Protein AF-A0AA40T3M1-F1 (afdb_monomer)

Organism: NCBI:txid2593771

Solvent-accessible surface area (backbone atoms only — not comparable to full-atom values): 4791 Å² total; per-residue (Å²): 133,85,85,82,77,69,79,53,72,63,26,56,51,31,56,48,17,61,78,52,72,36,52,26,65,54,40,12,66,75,64,71,43,58,40,71,59,35,33,36,41,33,32,87,90,59,9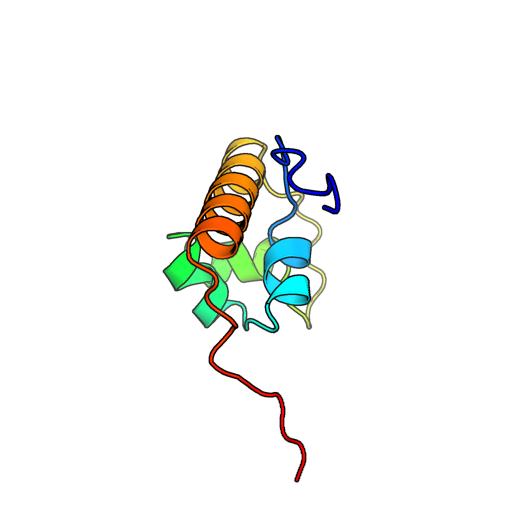6,42,96,46,81,68,52,68,72,54,15,30,47,32,14,53,51,50,55,50,38,62,73,67,70,61,70,59,92,66,75,75,73,95,118

Sequence (81 aa):
MTPNTKMIEELDPLVFCQIWGLTYEEGSKYLKIGSRTLAAYACQGKVTHREPSSRVKTLAAMRHNQWLKEGRKPDKLFGLT

Secondary structure (DSSP, 8-state):
--------S---HHHHHHHHT--HHHHHHHHT--HHHHHHH-SSSS---PPPPHHHHHHHHHHHHHHHHTTPPPS------

Foldseek 3Di:
DDPPLPQDQFAQLLNLCVVQVHQLVRSCVQLVHDSVVSVLSDDDDDDNPDHDDRVSRRSSSVSVSVCVVVVDHNPDPPDPD

pLDDT: mean 70.52, std 15.87, range [33.22, 87.0]

Nearest PDB structures (foldseek):
  6ugl-assembly1_A  TM=7.906E-01  e=1.140E+00  Vibrio cholerae O1 str. 2010EL-1786
  7t5u-assembly1_A  TM=5.920E-01  e=2.382E+00  Escherichia coli
  7dwm-assembly1_B  TM=3.987E-01  e=2.864E+00  Hapunavirus VP882

Radius of gyration: 12.9 Å; Cα contacts (8 Å, |Δi|>4): 96; chains: 1; bounding box: 36×19×37 Å

Structure (mmCIF, N/CA/C/O backbone):
data_AF-A0AA40T3M1-F1
#
_entry.id   AF-A0AA40T3M1-F1
#
loop_
_atom_site.group_PDB
_atom_site.id
_atom_site.type_symbol
_atom_site.label_atom_id
_atom_site.label_alt_id
_atom_site.label_comp_id
_atom_site.label_asym_id
_atom_site.label_entity_id
_atom_site.label_seq_id
_atom_site.pdbx_PDB_ins_code
_atom_site.Cartn_x
_atom_site.Cartn_y
_atom_site.Cartn_z
_atom_site.occupancy
_atom_site.B_iso_or_equiv
_atom_site.auth_seq_id
_atom_site.auth_comp_id
_atom_site.auth_asym_id
_atom_site.auth_atom_id
_atom_site.pdbx_PDB_model_num
ATOM 1 N N . MET A 1 1 ? -12.368 -11.481 22.872 1.00 34.19 1 MET A N 1
ATOM 2 C CA . MET A 1 1 ? -12.128 -10.469 21.818 1.00 34.19 1 MET A CA 1
ATOM 3 C C . MET A 1 1 ? -10.835 -10.847 21.110 1.00 34.19 1 MET A C 1
ATOM 5 O O . MET A 1 1 ? -9.838 -11.056 21.784 1.00 34.19 1 MET A O 1
ATOM 9 N N . THR A 1 2 ? -10.883 -11.100 19.803 1.00 38.53 2 THR A N 1
ATOM 10 C CA . THR A 1 2 ? -9.802 -11.741 19.026 1.00 38.53 2 THR A CA 1
ATOM 11 C C . THR A 1 2 ? -8.526 -10.883 18.957 1.00 38.53 2 THR A C 1
ATOM 13 O O . THR A 1 2 ? -8.626 -9.718 18.578 1.00 38.53 2 THR A O 1
ATOM 16 N N . PRO A 1 3 ? -7.329 -11.428 19.252 1.00 38.84 3 PRO A N 1
ATOM 17 C CA . PRO A 1 3 ? -6.090 -10.659 19.419 1.00 38.84 3 PRO A CA 1
ATOM 18 C C . PRO A 1 3 ? -5.287 -10.481 18.114 1.00 38.84 3 PRO A C 1
ATOM 20 O O . PRO A 1 3 ? -4.060 -10.456 18.135 1.00 38.84 3 PRO A O 1
ATOM 23 N N . ASN A 1 4 ? -5.947 -10.362 16.961 1.00 43.28 4 ASN A N 1
ATOM 24 C CA . ASN A 1 4 ? -5.258 -10.327 15.662 1.00 43.28 4 ASN A CA 1
ATOM 25 C C . ASN A 1 4 ? -4.965 -8.911 15.154 1.00 43.28 4 ASN A C 1
ATOM 27 O O . ASN A 1 4 ? -4.978 -8.666 13.954 1.00 43.28 4 ASN A O 1
ATOM 31 N N . THR A 1 5 ? -4.631 -7.988 16.054 1.00 49.16 5 THR A N 1
ATOM 32 C CA . THR A 1 5 ? -3.969 -6.733 15.669 1.00 49.16 5 THR A CA 1
ATOM 33 C C . THR A 1 5 ? -2.489 -6.827 16.017 1.00 49.16 5 THR A C 1
ATOM 35 O O . THR A 1 5 ? -1.938 -5.962 16.695 1.00 49.16 5 THR A O 1
ATOM 38 N N . LYS A 1 6 ? -1.822 -7.907 15.585 1.00 54.22 6 LYS A N 1
ATOM 39 C CA . LYS A 1 6 ? -0.361 -7.873 15.497 1.00 54.22 6 LYS A CA 1
ATOM 40 C C . LYS A 1 6 ? -0.044 -6.779 14.490 1.00 54.22 6 LYS A C 1
ATOM 42 O O . LYS A 1 6 ? -0.391 -6.912 13.321 1.00 54.22 6 LYS A O 1
ATOM 47 N N . MET A 1 7 ? 0.539 -5.680 14.966 1.00 56.75 7 MET A N 1
ATOM 48 C CA . MET A 1 7 ? 1.126 -4.675 14.093 1.00 56.75 7 MET A CA 1
ATOM 49 C C . MET A 1 7 ? 2.088 -5.405 13.168 1.00 56.75 7 MET A C 1
ATOM 51 O O . MET A 1 7 ? 3.120 -5.902 13.607 1.00 56.75 7 MET A O 1
ATOM 55 N N . ILE A 1 8 ? 1.701 -5.541 11.907 1.00 64.69 8 ILE A N 1
ATOM 56 C CA . ILE A 1 8 ? 2.574 -6.128 10.906 1.00 64.69 8 ILE A CA 1
ATOM 57 C C . ILE A 1 8 ? 3.725 -5.130 10.725 1.00 64.69 8 ILE A C 1
ATOM 59 O O . ILE A 1 8 ? 3.470 -3.968 10.407 1.00 64.69 8 ILE A O 1
ATOM 63 N N . GLU A 1 9 ? 4.958 -5.545 1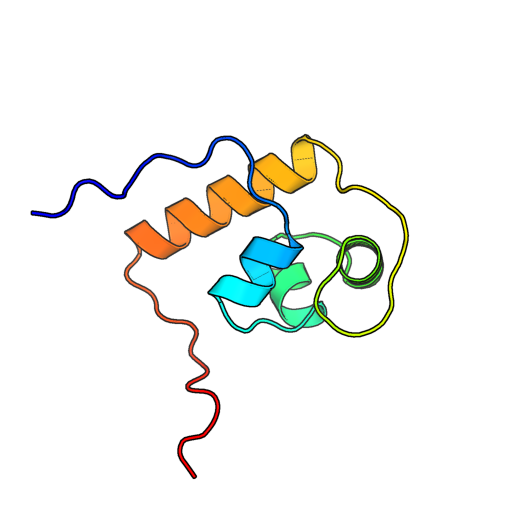1.017 1.00 68.25 9 GLU A N 1
ATOM 64 C CA . GLU A 1 9 ? 6.150 -4.688 10.894 1.00 68.25 9 GLU A CA 1
ATOM 65 C C . GLU A 1 9 ? 6.541 -4.496 9.420 1.00 68.25 9 GLU A C 1
ATOM 67 O O . GLU A 1 9 ? 6.892 -3.393 8.997 1.00 68.25 9 GLU A O 1
ATOM 72 N N . GLU A 1 10 ? 6.371 -5.547 8.612 1.00 79.31 10 GLU A N 1
ATOM 73 C CA . GLU A 1 10 ? 6.556 -5.532 7.162 1.00 79.31 10 GLU A CA 1
ATOM 74 C C . GLU A 1 10 ? 5.431 -6.300 6.461 1.00 79.31 10 GLU A C 1
ATOM 76 O O . GLU A 1 10 ? 5.137 -7.445 6.802 1.00 79.31 10 GLU A O 1
ATOM 81 N N . LEU A 1 11 ? 4.801 -5.675 5.464 1.00 81.00 11 LEU A N 1
ATOM 82 C CA . LEU A 1 11 ? 3.728 -6.270 4.672 1.00 81.00 11 LEU A CA 1
ATOM 83 C C . LEU A 1 11 ? 4.063 -6.118 3.196 1.00 81.00 11 LEU A C 1
ATOM 85 O O . LEU A 1 11 ? 4.336 -5.015 2.734 1.00 81.00 11 LEU A O 1
ATOM 89 N N . ASP A 1 12 ? 4.012 -7.207 2.441 1.00 84.25 12 ASP A N 1
ATOM 90 C CA . ASP A 1 12 ? 4.210 -7.120 1.001 1.00 84.25 12 ASP A CA 1
ATOM 91 C C . ASP A 1 12 ? 3.081 -6.282 0.347 1.00 84.25 12 ASP A C 1
ATOM 93 O O . ASP A 1 12 ? 1.905 -6.489 0.668 1.00 84.25 12 ASP A O 1
ATOM 97 N N . PRO A 1 13 ? 3.380 -5.328 -0.555 1.00 81.44 13 PRO A N 1
ATOM 98 C CA . PRO A 1 13 ? 2.360 -4.545 -1.248 1.00 81.44 13 PRO A CA 1
ATOM 99 C C . PRO A 1 13 ? 1.373 -5.389 -2.061 1.00 81.44 13 PRO A C 1
ATOM 101 O O . PRO A 1 13 ? 0.212 -4.995 -2.173 1.00 81.44 13 PRO A O 1
ATOM 104 N N . LEU A 1 14 ? 1.791 -6.549 -2.577 1.00 80.25 14 LEU A N 1
ATOM 105 C CA . LEU A 1 14 ? 0.886 -7.503 -3.213 1.00 80.25 14 LEU A CA 1
ATOM 106 C C . LEU A 1 14 ? -0.117 -8.042 -2.220 1.00 80.25 14 LEU A C 1
ATOM 108 O O . LEU A 1 14 ? -1.310 -8.062 -2.506 1.00 80.25 14 LEU A O 1
ATOM 112 N N . VAL A 1 15 ? 0.364 -8.446 -1.048 1.00 79.75 15 VAL A N 1
ATOM 113 C CA . VAL A 1 15 ? -0.498 -8.943 0.022 1.00 79.75 15 VAL A CA 1
ATOM 114 C C . VAL A 1 15 ? -1.455 -7.835 0.460 1.00 79.75 15 VAL A C 1
ATOM 116 O O . VAL A 1 15 ? -2.645 -8.093 0.611 1.00 79.75 15 VAL A O 1
ATOM 119 N N . PHE A 1 16 ? -0.993 -6.584 0.562 1.00 82.81 16 PHE A N 1
ATOM 120 C CA . PHE A 1 16 ? -1.872 -5.435 0.796 1.00 82.81 16 PHE A CA 1
ATOM 121 C C . PHE A 1 16 ? -2.963 -5.313 -0.282 1.00 82.81 16 PHE A C 1
ATOM 123 O O . PHE A 1 16 ? -4.144 -5.258 0.052 1.00 82.81 16 PHE A O 1
ATOM 130 N N . CYS A 1 17 ? -2.596 -5.312 -1.566 1.00 80.06 17 CYS A N 1
ATOM 131 C CA . CYS A 1 17 ? -3.561 -5.260 -2.666 1.00 80.06 17 CYS A CA 1
ATOM 132 C C . CYS A 1 17 ? -4.541 -6.441 -2.646 1.00 80.06 17 CYS A C 1
ATOM 134 O O . CYS A 1 17 ? -5.727 -6.239 -2.874 1.00 80.06 17 CYS A O 1
ATOM 136 N N . GLN A 1 18 ? -4.074 -7.658 -2.360 1.00 78.81 18 GLN A N 1
ATOM 137 C CA . GLN A 1 18 ? -4.898 -8.869 -2.330 1.00 78.81 18 GLN A CA 1
ATOM 138 C C . GLN A 1 18 ? -5.887 -8.868 -1.167 1.00 78.81 18 GLN A C 1
ATOM 140 O O . GLN A 1 18 ? -7.061 -9.155 -1.381 1.00 78.81 18 GLN A O 1
ATOM 145 N N . ILE A 1 19 ? -5.438 -8.506 0.041 1.00 79.19 19 ILE A N 1
ATOM 146 C CA . ILE A 1 19 ? -6.306 -8.405 1.224 1.00 79.19 19 ILE A CA 1
ATOM 147 C C . ILE A 1 19 ? -7.467 -7.443 0.957 1.00 79.19 19 ILE A C 1
ATOM 149 O O . ILE A 1 19 ? -8.592 -7.688 1.388 1.00 79.19 19 ILE A O 1
ATOM 153 N N . TRP A 1 20 ? -7.189 -6.352 0.245 1.00 78.56 20 TRP A N 1
ATOM 154 C CA . TRP A 1 20 ? -8.143 -5.270 0.033 1.00 78.56 20 TRP A CA 1
ATOM 155 C C . TRP A 1 20 ? -8.795 -5.263 -1.357 1.00 78.56 20 TRP A C 1
ATOM 157 O O . TRP A 1 20 ? -9.571 -4.357 -1.651 1.00 78.56 20 TRP A O 1
ATOM 167 N N . GLY A 1 21 ? -8.495 -6.245 -2.213 1.00 78.31 21 GLY A N 1
ATOM 168 C CA . GLY A 1 21 ? -9.023 -6.326 -3.578 1.00 78.31 21 GLY A CA 1
ATOM 169 C C . GLY A 1 21 ? -8.695 -5.106 -4.455 1.00 78.31 21 GLY A C 1
ATOM 170 O O . GLY A 1 21 ? -9.519 -4.670 -5.254 1.00 78.31 21 GLY A O 1
ATOM 171 N N . LEU A 1 22 ? -7.516 -4.507 -4.292 1.00 80.00 22 LEU A N 1
ATOM 172 C CA . LEU A 1 22 ? -7.128 -3.291 -5.010 1.00 80.00 22 LEU A CA 1
ATOM 173 C C . LEU A 1 22 ? -6.405 -3.595 -6.324 1.00 80.00 22 LEU A C 1
ATOM 175 O O . LEU A 1 22 ? -5.547 -4.480 -6.380 1.00 80.00 22 LEU A O 1
ATOM 179 N N . THR A 1 23 ? -6.670 -2.790 -7.360 1.00 80.94 23 THR A N 1
ATOM 180 C CA . THR A 1 23 ? -5.785 -2.741 -8.539 1.00 80.94 23 THR A CA 1
ATOM 181 C C . THR A 1 23 ? -4.462 -2.047 -8.198 1.00 80.94 23 THR A C 1
ATOM 183 O O . THR A 1 23 ? -4.346 -1.365 -7.174 1.00 80.94 23 THR A O 1
ATOM 186 N N . TYR A 1 24 ? -3.447 -2.161 -9.065 1.00 76.44 24 TYR A N 1
ATOM 187 C CA . TYR A 1 24 ? -2.185 -1.451 -8.840 1.00 76.44 24 TYR A CA 1
ATOM 188 C C . TYR A 1 24 ? -2.375 0.072 -8.881 1.00 76.44 24 TYR A C 1
ATOM 190 O O . TYR A 1 24 ? -1.699 0.782 -8.148 1.00 76.44 24 TYR A O 1
ATOM 198 N N . GLU A 1 25 ? -3.294 0.621 -9.678 1.00 82.88 25 GLU A N 1
ATOM 199 C CA . GLU A 1 25 ? -3.581 2.059 -9.657 1.00 82.88 25 GLU A CA 1
ATOM 200 C C . GLU A 1 25 ? -4.197 2.484 -8.329 1.00 82.88 25 GLU A C 1
ATOM 202 O O . GLU A 1 25 ? -3.848 3.536 -7.792 1.00 82.88 25 GLU A O 1
ATOM 207 N N . GLU A 1 26 ? -5.085 1.670 -7.773 1.00 85.00 26 GLU A N 1
ATOM 208 C CA . GLU A 1 26 ? -5.719 1.953 -6.490 1.00 85.00 26 GLU A CA 1
ATOM 209 C C . GLU A 1 26 ? -4.697 1.856 -5.364 1.00 85.00 26 GLU A C 1
ATOM 211 O O . GLU A 1 26 ? -4.467 2.840 -4.657 1.00 85.00 26 GLU A O 1
ATOM 216 N N . GLY A 1 27 ? -3.986 0.730 -5.275 1.00 82.31 27 GLY A N 1
ATOM 217 C CA . GLY A 1 27 ? -2.893 0.544 -4.326 1.00 82.31 27 GLY A CA 1
ATOM 218 C C . GLY A 1 27 ? -1.843 1.655 -4.427 1.00 82.31 27 GLY A C 1
ATOM 219 O O . GLY A 1 27 ? -1.350 2.125 -3.404 1.00 82.31 27 GLY A O 1
ATOM 220 N N . SER A 1 28 ? -1.552 2.154 -5.635 1.00 84.81 28 SER A N 1
ATOM 221 C CA . SER A 1 28 ? -0.570 3.226 -5.852 1.00 84.81 28 SER A CA 1
ATOM 222 C C . SER A 1 28 ? -0.985 4.535 -5.185 1.00 84.81 28 SER A C 1
ATOM 224 O O . SER A 1 28 ? -0.168 5.196 -4.539 1.00 84.81 28 SER A O 1
ATOM 226 N N . LYS A 1 29 ? -2.279 4.871 -5.250 1.00 85.75 29 LYS A N 1
ATOM 227 C CA . LYS A 1 29 ? -2.850 6.053 -4.598 1.00 85.75 29 LYS A CA 1
ATOM 228 C C . LYS A 1 29 ? -2.807 5.908 -3.077 1.00 85.75 29 LYS A C 1
ATOM 230 O O . LYS A 1 29 ? -2.402 6.845 -2.391 1.00 85.75 29 LYS A O 1
ATOM 235 N N . TYR A 1 30 ? -3.158 4.732 -2.555 1.00 82.12 30 TYR A N 1
ATOM 236 C CA . TYR A 1 30 ? -3.163 4.463 -1.111 1.00 82.12 30 TYR A CA 1
ATOM 237 C C . TYR A 1 30 ? -1.760 4.456 -0.502 1.00 82.12 30 TYR A C 1
ATOM 239 O O . TYR A 1 30 ? -1.501 5.106 0.516 1.00 82.12 30 TYR A O 1
ATOM 247 N N . LEU A 1 31 ? -0.839 3.737 -1.140 1.00 81.81 31 LEU A N 1
ATOM 248 C CA . LEU A 1 31 ? 0.539 3.618 -0.685 1.00 81.81 31 LEU A CA 1
ATOM 249 C C . LEU A 1 31 ? 1.373 4.851 -1.046 1.00 81.81 31 LEU A C 1
ATOM 251 O O . LEU A 1 31 ? 2.481 4.984 -0.547 1.00 81.81 31 LEU A O 1
ATOM 255 N N . LYS A 1 32 ? 0.855 5.777 -1.865 1.00 85.06 32 LYS A N 1
ATOM 256 C CA . LYS A 1 32 ? 1.601 6.928 -2.404 1.00 85.06 32 LYS A CA 1
ATOM 257 C C . LYS A 1 32 ? 2.893 6.494 -3.113 1.00 85.06 32 LYS A C 1
ATOM 259 O O . LYS A 1 32 ? 3.946 7.109 -2.957 1.00 85.06 32 LYS A O 1
ATOM 264 N N . ILE A 1 33 ? 2.801 5.415 -3.885 1.00 81.88 33 ILE A N 1
ATOM 265 C CA . ILE A 1 33 ? 3.876 4.851 -4.715 1.00 81.88 33 ILE A CA 1
ATOM 266 C C . ILE A 1 33 ? 3.445 5.009 -6.173 1.00 81.88 33 ILE A C 1
ATOM 268 O O . ILE A 1 33 ? 2.258 4.965 -6.456 1.00 81.88 33 ILE A O 1
ATOM 272 N N . GLY A 1 34 ? 4.366 5.201 -7.120 1.00 82.69 34 GLY A N 1
ATOM 273 C CA . GLY A 1 34 ? 4.000 5.260 -8.541 1.00 82.69 34 GLY A CA 1
ATOM 274 C C . GLY A 1 34 ? 3.347 3.956 -9.017 1.00 82.69 34 GLY A C 1
ATOM 275 O O . GLY A 1 34 ? 3.837 2.874 -8.703 1.00 82.69 34 GLY A O 1
ATOM 276 N N . SER A 1 35 ? 2.279 4.037 -9.814 1.00 78.25 35 SER A N 1
ATOM 277 C CA . SER A 1 35 ? 1.537 2.863 -10.308 1.00 78.25 35 SER A CA 1
ATOM 278 C C . SER A 1 35 ? 2.414 1.862 -11.061 1.00 78.25 35 SER A C 1
ATOM 280 O O . SER A 1 35 ? 2.292 0.665 -10.837 1.00 78.25 35 S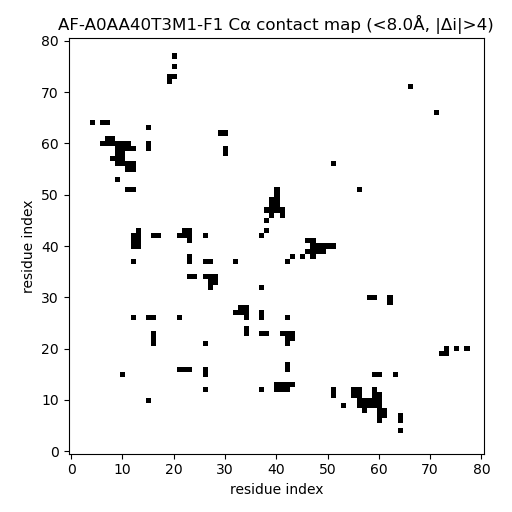ER A O 1
ATOM 282 N N . ARG A 1 36 ? 3.371 2.338 -11.872 1.00 76.06 36 ARG A N 1
ATOM 283 C CA . ARG A 1 36 ? 4.376 1.488 -12.541 1.00 76.06 36 ARG A CA 1
ATOM 284 C C . ARG A 1 36 ? 5.278 0.752 -11.553 1.00 76.06 36 ARG A C 1
ATOM 286 O O . ARG A 1 36 ? 5.601 -0.408 -11.765 1.00 76.06 36 ARG A O 1
ATOM 293 N N . THR A 1 37 ? 5.682 1.430 -10.483 1.00 76.38 37 THR A N 1
ATOM 294 C CA . THR A 1 37 ? 6.514 0.856 -9.423 1.00 76.38 37 THR A CA 1
ATOM 295 C C . THR A 1 37 ? 5.729 -0.178 -8.626 1.00 76.38 37 THR A C 1
ATOM 297 O O . THR A 1 37 ? 6.255 -1.242 -8.333 1.00 76.38 37 THR A O 1
ATOM 300 N N . LEU A 1 38 ? 4.456 0.089 -8.326 1.00 77.44 38 LEU A N 1
ATOM 301 C CA . LEU A 1 38 ? 3.613 -0.868 -7.619 1.00 77.44 38 LEU A CA 1
ATOM 302 C C . LEU A 1 38 ? 3.251 -2.075 -8.491 1.00 77.44 38 LEU A C 1
ATOM 304 O O . LEU A 1 38 ? 3.321 -3.2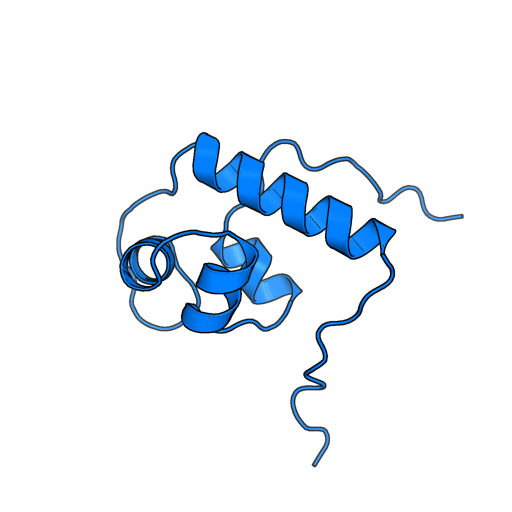01 -8.018 1.00 77.44 38 LEU A O 1
ATOM 308 N N . ALA A 1 39 ? 2.962 -1.861 -9.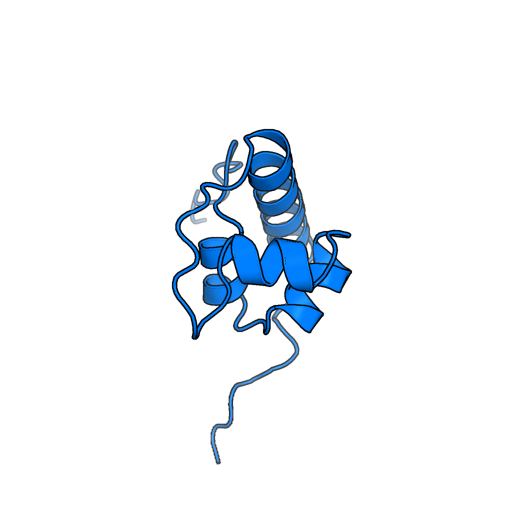776 1.00 73.56 39 ALA A N 1
ATOM 309 C CA . ALA A 1 39 ? 2.821 -2.9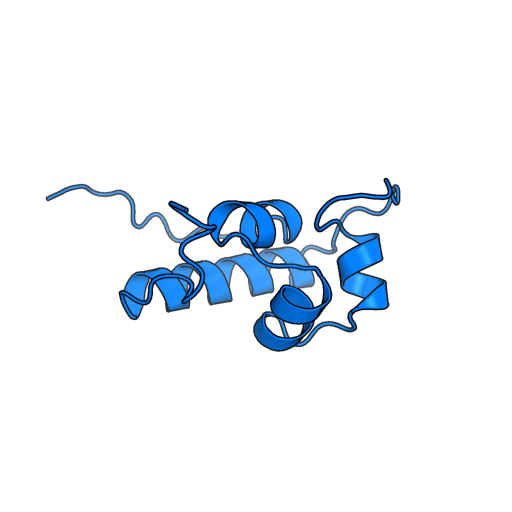39 -10.749 1.00 73.56 39 ALA A CA 1
ATOM 310 C C . ALA A 1 39 ? 4.107 -3.778 -10.834 1.00 73.56 39 ALA A C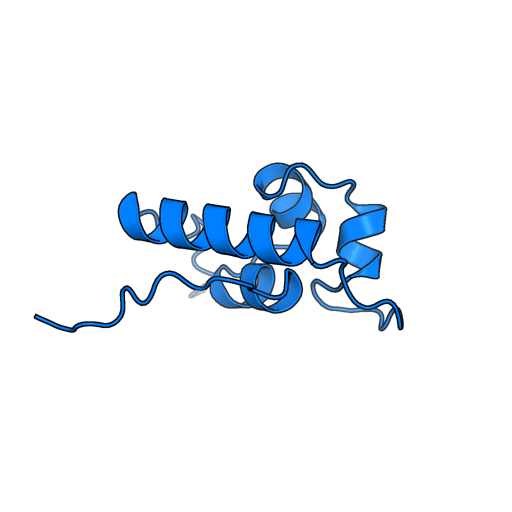 1
ATOM 312 O O . ALA A 1 39 ? 4.022 -4.999 -10.900 1.00 73.56 39 ALA A O 1
ATOM 313 N N . ALA A 1 40 ? 5.281 -3.136 -10.737 1.00 68.75 40 ALA A N 1
ATOM 314 C CA . ALA A 1 40 ? 6.571 -3.819 -10.686 1.00 68.75 40 ALA A CA 1
ATOM 315 C C . ALA A 1 40 ? 6.791 -4.647 -9.396 1.00 68.75 40 ALA A C 1
ATOM 317 O O . ALA A 1 40 ? 7.598 -5.576 -9.404 1.00 68.75 40 ALA A O 1
ATOM 318 N N . TYR A 1 41 ? 6.090 -4.318 -8.307 1.00 68.06 41 TYR A N 1
ATOM 319 C CA . TYR A 1 41 ? 6.137 -5.022 -7.016 1.00 68.06 41 TYR A CA 1
ATOM 320 C C . TYR A 1 41 ? 4.953 -5.960 -6.772 1.00 68.06 41 TYR A C 1
ATOM 322 O O . TYR A 1 41 ? 4.947 -6.643 -5.758 1.00 68.06 41 TYR A O 1
ATOM 330 N N . ALA A 1 42 ? 4.022 -6.023 -7.729 1.00 61.19 42 ALA A N 1
ATOM 331 C CA . ALA A 1 42 ? 2.854 -6.886 -7.798 1.00 61.19 42 ALA A CA 1
ATOM 332 C C . ALA A 1 42 ? 1.541 -6.353 -7.194 1.00 61.19 42 ALA A C 1
ATOM 334 O O . ALA A 1 42 ? 1.325 -6.344 -5.993 1.00 61.19 42 ALA A O 1
ATOM 335 N N . CYS A 1 43 ? 0.580 -6.083 -8.080 1.00 57.41 43 CYS A N 1
ATOM 336 C CA . CYS A 1 43 ? -0.846 -6.325 -7.848 1.00 57.41 43 CYS A CA 1
ATOM 337 C C . CYS A 1 43 ? -1.373 -6.943 -9.159 1.00 57.41 43 CYS A C 1
ATOM 339 O O . CYS A 1 43 ? -1.388 -6.260 -10.174 1.00 57.41 43 CYS A O 1
ATOM 341 N N . GLN A 1 44 ? -1.641 -8.258 -9.137 1.00 52.41 44 GLN A N 1
ATOM 342 C CA . GLN A 1 44 ? -2.137 -9.145 -10.213 1.00 52.41 44 GLN A CA 1
ATOM 343 C C . GLN A 1 44 ? -1.777 -8.818 -11.684 1.00 52.41 44 GLN A C 1
ATOM 345 O O . GLN A 1 44 ? -2.287 -7.879 -12.283 1.00 52.41 44 GLN A O 1
ATOM 350 N N . GLY A 1 45 ? -1.025 -9.721 -12.331 1.00 50.06 45 GLY A N 1
ATOM 351 C CA . GLY A 1 45 ? -1.165 -9.946 -13.780 1.00 50.06 45 GLY A CA 1
ATOM 352 C C . GLY A 1 45 ? 0.120 -10.039 -14.600 1.00 50.06 45 GLY A C 1
ATOM 353 O O . GLY A 1 45 ? 0.127 -10.730 -15.613 1.00 50.06 45 GLY A O 1
ATOM 354 N N . LYS A 1 46 ? 1.230 -9.429 -14.178 1.00 48.94 46 LYS A N 1
ATOM 355 C CA . LYS A 1 46 ? 2.531 -9.640 -14.830 1.00 48.94 46 LYS A CA 1
ATOM 356 C C . LYS A 1 46 ? 3.627 -9.698 -13.785 1.00 48.94 46 LYS A C 1
ATOM 358 O O . LYS A 1 46 ? 3.911 -8.710 -13.124 1.00 48.94 46 LYS A O 1
ATOM 363 N N . VAL A 1 47 ? 4.201 -10.889 -13.643 1.00 51.22 47 VAL A N 1
ATOM 364 C CA . VAL A 1 47 ? 5.356 -11.174 -12.795 1.00 51.22 47 VAL A CA 1
ATOM 365 C C . VAL A 1 47 ? 6.472 -10.213 -13.172 1.00 51.22 47 VAL A C 1
ATOM 367 O O . VAL A 1 47 ? 7.074 -10.307 -14.238 1.00 51.22 47 VAL A O 1
ATOM 370 N N . THR A 1 48 ? 6.751 -9.273 -12.294 1.00 54.28 4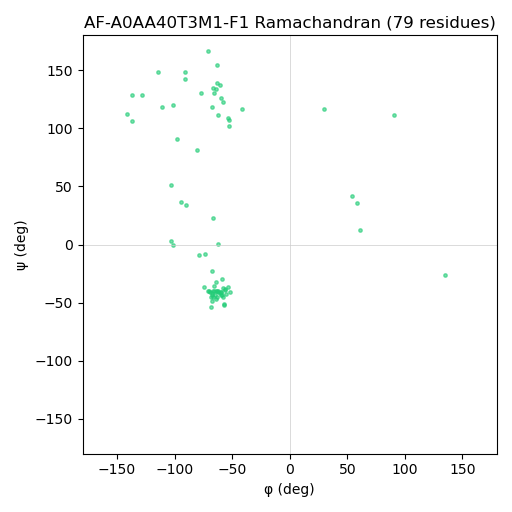8 THR A N 1
ATOM 371 C CA . THR A 1 48 ? 7.988 -8.510 -12.320 1.00 54.28 48 THR A CA 1
ATOM 372 C C . THR A 1 48 ? 8.784 -8.949 -11.107 1.00 54.28 48 THR A C 1
ATOM 374 O O . THR A 1 48 ? 8.342 -8.823 -9.972 1.00 54.28 48 THR A O 1
ATOM 377 N N . HIS A 1 49 ? 9.960 -9.510 -11.379 1.00 56.25 49 HIS A N 1
ATOM 378 C CA . HIS A 1 49 ? 10.875 -10.184 -10.452 1.00 56.25 49 HIS A CA 1
ATOM 379 C C . HIS A 1 49 ? 11.526 -9.272 -9.392 1.00 56.25 49 HIS A C 1
ATOM 381 O O . HIS A 1 49 ? 12.626 -9.563 -8.927 1.00 56.25 49 HIS A O 1
ATOM 387 N N . ARG A 1 50 ? 10.932 -8.122 -9.055 1.00 66.69 50 ARG A N 1
ATOM 388 C CA . ARG A 1 50 ? 11.538 -7.180 -8.112 1.00 66.69 50 ARG A CA 1
ATOM 389 C C . ARG A 1 50 ? 10.880 -7.320 -6.758 1.00 66.69 50 ARG A C 1
ATOM 391 O O . ARG A 1 50 ? 9.690 -7.069 -6.619 1.00 66.69 50 ARG A O 1
ATOM 398 N N . GLU A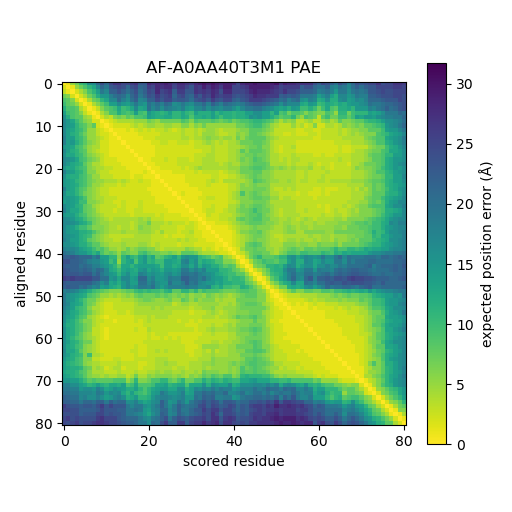 1 51 ? 11.684 -7.661 -5.761 1.00 74.94 51 GLU A N 1
ATOM 399 C CA . GLU A 1 51 ? 11.234 -7.583 -4.383 1.00 74.94 51 GLU A CA 1
ATOM 400 C C . GLU A 1 51 ? 11.007 -6.113 -3.988 1.00 74.94 51 GLU A C 1
ATOM 402 O O . GLU A 1 51 ? 11.840 -5.246 -4.293 1.00 74.94 51 GLU A O 1
ATOM 407 N N . PRO A 1 52 ? 9.887 -5.799 -3.319 1.00 78.19 52 PRO A N 1
ATOM 408 C CA . PRO A 1 52 ? 9.661 -4.477 -2.759 1.00 78.19 52 PRO A CA 1
ATOM 409 C C . PRO A 1 52 ? 10.706 -4.179 -1.682 1.00 78.19 52 PRO A C 1
ATOM 411 O O . PRO A 1 52 ? 11.037 -5.031 -0.857 1.00 78.19 52 PRO A O 1
ATOM 414 N N . SER A 1 53 ? 11.219 -2.946 -1.664 1.00 83.00 53 SER A N 1
ATOM 415 C CA . SER A 1 53 ? 12.166 -2.523 -0.628 1.00 83.00 53 SER A CA 1
ATOM 416 C C . SER A 1 53 ? 11.514 -2.549 0.760 1.00 83.00 53 SER A C 1
ATOM 418 O O . SER A 1 53 ? 10.301 -2.365 0.878 1.00 83.00 53 SER A O 1
ATOM 420 N N . SER A 1 54 ? 12.313 -2.704 1.822 1.00 84.00 54 SER A N 1
ATOM 421 C CA . SER A 1 54 ? 11.809 -2.695 3.210 1.00 84.00 54 SER A CA 1
ATOM 422 C C . SER A 1 54 ? 10.955 -1.449 3.500 1.00 84.00 54 SER A C 1
ATOM 424 O O . SER A 1 54 ? 9.840 -1.566 3.995 1.00 84.00 54 SER A O 1
ATOM 426 N N . ARG A 1 55 ? 11.359 -0.263 3.015 1.00 84.56 55 ARG A N 1
ATOM 427 C CA . ARG A 1 55 ? 10.554 0.972 3.119 1.00 84.56 55 ARG A CA 1
ATOM 428 C C . ARG A 1 55 ? 9.146 0.831 2.528 1.00 84.56 55 ARG A C 1
ATOM 430 O O . ARG A 1 55 ? 8.186 1.348 3.095 1.00 84.56 55 ARG A O 1
ATOM 437 N N . VAL A 1 56 ? 9.026 0.186 1.370 1.00 82.44 56 VAL A N 1
ATOM 438 C CA . VAL A 1 56 ? 7.737 -0.043 0.705 1.00 82.44 56 VAL A CA 1
ATOM 439 C C . VAL A 1 56 ? 6.903 -1.055 1.494 1.00 82.44 56 VAL A C 1
ATOM 441 O O . VAL A 1 56 ? 5.707 -0.826 1.684 1.00 82.44 56 VAL A O 1
ATOM 444 N N . LYS A 1 57 ? 7.534 -2.110 2.025 1.00 85.25 57 LYS A N 1
ATOM 445 C CA . LYS A 1 57 ? 6.869 -3.104 2.877 1.00 85.25 57 LYS A CA 1
ATOM 446 C C . LYS A 1 57 ? 6.348 -2.498 4.183 1.00 85.25 57 LYS A C 1
ATOM 448 O O . LYS A 1 57 ? 5.196 -2.711 4.554 1.00 85.25 57 LYS A O 1
ATOM 453 N N . THR A 1 58 ? 7.153 -1.680 4.857 1.00 86.88 58 THR A N 1
ATOM 454 C CA . THR A 1 58 ? 6.739 -0.950 6.062 1.00 86.88 58 THR A CA 1
ATOM 455 C C . THR A 1 58 ? 5.576 -0.007 5.765 1.00 86.88 58 THR A C 1
ATOM 457 O O . THR A 1 58 ? 4.620 0.065 6.533 1.00 86.88 58 THR A O 1
ATOM 460 N N . LEU A 1 59 ? 5.607 0.698 4.630 1.00 85.69 59 LEU A N 1
ATOM 461 C CA . LEU A 1 59 ? 4.532 1.613 4.252 1.00 85.69 59 LEU A CA 1
ATOM 462 C C . LEU A 1 59 ? 3.214 0.875 3.992 1.00 85.69 59 LEU A C 1
ATOM 464 O O . LEU A 1 59 ? 2.165 1.316 4.466 1.00 85.69 59 LEU A O 1
ATOM 468 N N . ALA A 1 60 ? 3.264 -0.257 3.289 1.00 85.44 60 ALA A N 1
ATOM 469 C CA . ALA A 1 60 ? 2.106 -1.124 3.103 1.00 85.44 60 ALA A CA 1
ATOM 470 C C . ALA A 1 60 ? 1.558 -1.634 4.442 1.00 85.44 60 ALA A C 1
ATOM 472 O O . ALA A 1 60 ? 0.347 -1.590 4.662 1.00 85.44 60 ALA A O 1
ATOM 473 N N . ALA A 1 61 ? 2.433 -2.009 5.376 1.00 87.00 61 ALA A N 1
ATOM 474 C CA . ALA A 1 61 ? 2.031 -2.478 6.698 1.00 87.00 61 ALA A CA 1
ATOM 475 C C . ALA A 1 61 ? 1.382 -1.369 7.543 1.00 87.00 61 ALA A C 1
ATOM 477 O O . ALA A 1 61 ? 0.313 -1.559 8.123 1.00 87.00 61 ALA A O 1
ATOM 478 N N . MET A 1 62 ? 1.972 -0.169 7.555 1.00 86.69 62 MET A N 1
ATOM 479 C CA . MET A 1 62 ? 1.410 1.006 8.227 1.00 86.69 62 MET A CA 1
ATOM 480 C C . MET A 1 62 ? 0.020 1.348 7.690 1.00 86.69 62 MET A C 1
ATOM 482 O O . MET A 1 62 ? -0.901 1.587 8.472 1.00 86.69 62 MET A O 1
ATOM 486 N N . ARG A 1 63 ? -0.149 1.342 6.361 1.00 86.00 63 ARG A N 1
ATOM 487 C CA . ARG A 1 63 ? -1.440 1.622 5.720 1.00 86.00 63 ARG A CA 1
ATOM 488 C C . ARG A 1 63 ? -2.463 0.537 6.002 1.00 86.00 63 ARG A C 1
ATOM 490 O O . ARG A 1 63 ? -3.593 0.875 6.328 1.00 86.00 63 ARG A O 1
ATOM 497 N N . HIS A 1 64 ? -2.072 -0.732 5.959 1.00 84.44 64 HIS A N 1
ATOM 498 C CA . HIS A 1 64 ? -2.933 -1.844 6.350 1.00 84.44 64 HIS A CA 1
ATOM 499 C C . HIS A 1 64 ? -3.442 -1.691 7.786 1.00 84.44 64 HIS A C 1
ATOM 501 O O . HIS A 1 64 ? -4.647 -1.718 8.022 1.00 84.44 64 HIS A O 1
ATOM 507 N N . ASN A 1 65 ? -2.535 -1.445 8.735 1.00 84.31 65 ASN A N 1
ATOM 508 C CA . ASN A 1 65 ? -2.876 -1.287 10.147 1.00 84.31 65 ASN A CA 1
ATOM 509 C C . ASN A 1 65 ? -3.775 -0.066 10.386 1.00 84.31 65 ASN A C 1
ATOM 511 O O . ASN A 1 65 ? -4.705 -0.131 11.187 1.00 84.31 65 ASN A O 1
ATOM 515 N N . GLN A 1 66 ? -3.513 1.048 9.697 1.00 83.50 66 GLN A N 1
ATOM 516 C CA . GLN A 1 66 ? -4.393 2.215 9.729 1.00 83.50 66 GLN A CA 1
ATOM 517 C C . GLN A 1 66 ? -5.791 1.848 9.222 1.00 83.50 66 GLN A C 1
ATOM 519 O O . GLN A 1 66 ? -6.785 2.207 9.847 1.00 83.50 66 GLN A O 1
ATOM 524 N N . TRP A 1 67 ? -5.869 1.087 8.133 1.00 81.00 67 TRP A N 1
ATOM 525 C CA . TRP A 1 67 ? -7.140 0.726 7.525 1.00 81.00 67 TRP A CA 1
ATOM 526 C C . TRP A 1 67 ? -7.985 -0.187 8.425 1.00 81.00 67 TRP A C 1
ATOM 528 O O . TRP A 1 67 ? -9.182 0.050 8.590 1.00 81.00 67 TRP A O 1
ATOM 538 N N . LEU A 1 68 ? -7.338 -1.145 9.102 1.00 80.31 68 LEU A N 1
ATOM 539 C CA . LEU A 1 68 ? -7.958 -1.966 10.147 1.00 80.31 68 LEU A CA 1
ATOM 540 C C . LEU A 1 68 ? -8.500 -1.117 11.307 1.00 80.31 68 LEU A C 1
ATOM 542 O O . LEU A 1 68 ? -9.611 -1.359 11.773 1.00 80.31 68 LEU A O 1
ATOM 546 N N . LYS A 1 69 ? -7.741 -0.109 11.764 1.00 82.00 69 LYS A N 1
ATOM 547 C CA . LYS A 1 69 ? -8.167 0.802 12.844 1.00 82.00 69 LYS A CA 1
ATOM 548 C C . LYS A 1 69 ? -9.358 1.671 12.447 1.00 82.00 69 LYS A C 1
ATOM 550 O O . LYS A 1 69 ? -10.207 1.949 13.284 1.00 82.00 69 LYS A O 1
ATOM 555 N N . GLU A 1 70 ? -9.420 2.093 11.187 1.00 79.69 70 GLU A N 1
ATOM 556 C CA . GLU A 1 70 ? -10.524 2.900 10.660 1.00 79.69 70 GLU A CA 1
ATOM 557 C C . GLU A 1 70 ? -11.811 2.080 10.452 1.00 79.69 70 GLU A C 1
ATOM 559 O O . GLU A 1 70 ? -12.850 2.657 10.141 1.00 79.69 70 GLU A O 1
ATOM 564 N N . GLY A 1 71 ? -11.766 0.746 10.589 1.00 72.69 71 GLY A N 1
ATOM 565 C CA . GLY A 1 71 ? -12.917 -0.135 10.349 1.00 72.69 71 GLY A CA 1
ATOM 566 C C . GLY A 1 71 ? -13.442 -0.073 8.911 1.00 72.69 71 GLY A C 1
ATOM 567 O O . GLY A 1 71 ? -14.542 -0.548 8.620 1.00 72.69 71 GLY A O 1
ATOM 568 N N . ARG A 1 72 ? -12.675 0.539 8.006 1.00 66.44 72 ARG A N 1
ATOM 569 C CA . ARG A 1 72 ? -13.074 0.745 6.620 1.00 66.44 72 ARG A CA 1
ATOM 570 C C . ARG A 1 72 ? -12.910 -0.566 5.874 1.00 66.44 72 ARG A C 1
ATOM 572 O O . ARG A 1 72 ? -11.878 -1.229 5.940 1.00 66.44 72 ARG A O 1
ATOM 579 N N . LYS A 1 73 ? -13.965 -0.921 5.159 1.00 57.16 73 LYS A N 1
ATOM 580 C CA . LYS A 1 73 ? -13.967 -2.014 4.198 1.00 57.16 73 LYS A CA 1
ATOM 581 C C . LYS A 1 73 ? -13.582 -1.420 2.843 1.00 57.16 73 LYS A C 1
ATOM 583 O O . LYS A 1 73 ? -13.863 -0.242 2.616 1.00 57.16 73 LYS A O 1
ATOM 588 N N . PRO A 1 74 ? -12.913 -2.173 1.962 1.00 53.97 74 PRO A N 1
ATOM 589 C CA . PRO A 1 74 ? -12.726 -1.705 0.603 1.00 53.97 74 PRO A CA 1
ATOM 590 C C . PRO A 1 74 ? -14.128 -1.500 0.020 1.00 53.97 74 PRO A C 1
ATOM 592 O O . PRO A 1 74 ? -14.956 -2.407 0.078 1.00 53.97 74 PRO A O 1
ATOM 595 N N . ASP A 1 75 ? -14.411 -0.309 -0.511 1.00 52.56 75 ASP A N 1
ATOM 596 C CA . ASP A 1 75 ? -15.725 0.056 -1.074 1.00 52.56 75 ASP A CA 1
ATOM 597 C C . ASP A 1 75 ? -16.131 -0.815 -2.284 1.00 52.56 75 ASP A C 1
ATOM 599 O O . ASP A 1 75 ? -17.210 -0.660 -2.850 1.00 52.56 75 ASP A O 1
ATOM 603 N N . LYS A 1 76 ? -15.288 -1.776 -2.673 1.00 48.09 76 LYS A N 1
ATOM 604 C CA . LYS A 1 76 ? -15.609 -2.827 -3.628 1.00 48.09 76 LYS A CA 1
ATOM 605 C C . LYS A 1 76 ? -15.987 -4.105 -2.889 1.00 48.09 76 LYS A C 1
ATOM 607 O O . LYS A 1 76 ? -15.157 -4.985 -2.666 1.00 48.09 76 LYS A O 1
ATOM 612 N N . LEU A 1 77 ? -17.284 -4.256 -2.619 1.00 42.16 77 LEU A N 1
ATOM 613 C CA . LEU A 1 77 ? -17.900 -5.556 -2.868 1.00 42.16 77 LEU A CA 1
ATOM 614 C C . LEU A 1 77 ? -17.571 -5.910 -4.327 1.00 42.16 77 LEU A C 1
ATOM 616 O O . LEU A 1 77 ? -18.160 -5.349 -5.249 1.00 42.16 77 LEU A O 1
ATOM 620 N N . PHE A 1 78 ? -16.593 -6.789 -4.549 1.00 46.22 78 PHE A N 1
ATOM 621 C CA . PHE A 1 78 ? -16.513 -7.492 -5.824 1.00 46.22 78 PHE A CA 1
ATOM 622 C C . PHE A 1 78 ? -17.837 -8.235 -5.993 1.00 46.22 78 PHE A C 1
ATOM 624 O O . PHE A 1 78 ? -18.260 -8.956 -5.090 1.00 46.22 78 PHE A O 1
ATOM 631 N N . GLY A 1 79 ? -18.510 -7.936 -7.103 1.00 37.44 79 GLY A N 1
ATOM 632 C CA . GLY A 1 79 ? -19.918 -8.207 -7.356 1.00 37.44 79 GLY A CA 1
ATOM 633 C C . GLY A 1 79 ? -20.408 -9.571 -6.877 1.00 37.44 79 GLY A C 1
ATOM 634 O O . GLY A 1 79 ? -20.022 -10.608 -7.407 1.00 37.44 79 GLY A O 1
ATOM 635 N N . LEU A 1 80 ? -21.338 -9.531 -5.924 1.00 33.22 80 LEU A N 1
ATOM 636 C CA . LEU A 1 80 ? -22.500 -10.411 -5.944 1.00 33.22 80 LEU A CA 1
ATOM 637 C C . LEU A 1 80 ? -23.515 -9.792 -6.914 1.00 33.22 80 LEU A C 1
ATOM 639 O O . LEU A 1 80 ? -24.423 -9.085 -6.487 1.00 33.22 80 LEU A O 1
ATOM 643 N N . THR A 1 81 ? -23.307 -10.024 -8.206 1.00 36.94 81 THR A N 1
ATOM 644 C CA . THR A 1 81 ? -24.335 -10.010 -9.260 1.00 36.94 81 THR A CA 1
ATOM 645 C C . THR A 1 81 ? -23.874 -10.932 -10.365 1.00 36.94 81 THR A C 1
ATOM 647 O O . THR A 1 81 ? -22.724 -10.720 -10.816 1.00 36.94 81 THR A O 1
#

Mean predicted aligned error: 9.39 Å